Protein AF-A0ABD5LZ24-F1 (afdb_monomer)

Sequence (104 aa):
MTWYTKAAEQGHADAQYNLAVSYDEGEGVERDGSKAVFWYTKAANQGNRDAQNNLGVMYDEGDGVAKDQRKANEWYKKAALQGNGLAQNNLAINYYYGKGLNVT

Radius of gyration: 13.83 Å; Cα contacts (8 Å, |Δi|>4): 168; chains: 1; bounding box: 31×21×45 Å

Nearest PDB structures (foldseek):
  4bwr-assembly1_A  TM=9.923E-01  e=3.939E-07  Escherichia coli CFT073
  8sxq-assembly2_B  TM=9.836E-01  e=5.654E-07  Legionella pneumophila
  6orc-assembly1_A  TM=9.865E-01  e=2.663E-06  Oxalobacter formigenes OXCC13
  6ur7-assembly1_A  TM=9.578E-01  e=2.166E-06  Oxalobacter formigenes
  1ouv-assembly1_A  TM=9.527E-01  e=8.738E-06  Helicobacter pylori 26695

Organism: Proteus mirabilis (NCBI:txid584)

pLDDT: mean 94.03, std 9.3, range [48.44, 98.88]

InterPro domains:
  IPR006597 Sel1-like repeat [PF08238] (3-12)
  IPR006597 Sel1-like repeat [PF08238] (13-48)
  IPR006597 Sel1-like repeat [PF08238] (50-84)
  IPR006597 Sel1-like repeat [PF08238] (86-101)
  IPR006597 Sel1-like repeat [SM00671] (13-48)
  IPR006597 Sel1-like repeat [SM00671] (49-84)
  IPR011990 Tetratricopeptide-like helical domain superfamily [G3DSA:1.25.40.10] (1-103)
  IPR052748 Integrated Stress Response Activator [PTHR45011] (2-61)

Secondary structure (DSSP, 8-state):
-HHHHHHHHTT-HHHHHHHHHHHHHTSSS---HHHHHHHHHHHHHTT-HHHHHHHHHHHHHTSSS---HHHHHHHHHHHHHTT-HHHHHHHHHHHHTTTT----

Structure (mmCIF, N/CA/C/O backbone):
data_AF-A0ABD5LZ24-F1
#
_entry.id   AF-A0ABD5LZ24-F1
#
loop_
_atom_site.group_PDB
_atom_site.id
_atom_site.type_symbol
_atom_site.label_atom_id
_atom_site.label_alt_id
_atom_site.label_comp_id
_atom_site.label_asym_id
_atom_site.label_entity_id
_atom_site.label_seq_id
_atom_site.pdbx_PDB_ins_code
_atom_site.Cartn_x
_atom_site.Cartn_y
_atom_site.Cartn_z
_atom_site.occupancy
_atom_site.B_iso_or_equiv
_atom_site.auth_seq_id
_atom_site.auth_comp_id
_atom_site.auth_asym_id
_atom_site.auth_atom_id
_atom_site.pdbx_PDB_model_num
ATOM 1 N N . MET A 1 1 ? 10.421 -7.402 -16.098 1.00 67.31 1 MET A N 1
ATOM 2 C CA . MET A 1 1 ? 10.259 -6.127 -15.365 1.00 67.31 1 MET A CA 1
ATOM 3 C C . MET A 1 1 ? 9.983 -4.924 -16.275 1.00 67.31 1 MET A C 1
ATOM 5 O O . MET A 1 1 ? 9.072 -4.165 -15.990 1.00 67.31 1 MET A O 1
ATOM 9 N N . THR A 1 2 ? 10.687 -4.772 -17.403 1.00 72.25 2 THR A N 1
ATOM 10 C CA . THR A 1 2 ? 10.627 -3.585 -18.287 1.00 72.25 2 THR A CA 1
ATOM 11 C C . THR A 1 2 ? 9.235 -3.152 -18.773 1.00 72.25 2 THR A C 1
ATOM 13 O O . THR A 1 2 ? 9.005 -1.955 -18.919 1.00 72.25 2 THR A O 1
ATOM 16 N N . TRP A 1 3 ? 8.295 -4.072 -19.014 1.00 72.06 3 TRP A N 1
ATOM 17 C CA . TRP A 1 3 ? 6.923 -3.708 -19.406 1.00 72.06 3 TRP A CA 1
ATOM 18 C C . TRP A 1 3 ? 6.059 -3.243 -18.227 1.00 72.06 3 TRP A C 1
ATOM 20 O O . TRP A 1 3 ? 5.345 -2.251 -18.360 1.00 72.06 3 TRP A O 1
ATOM 30 N N . TYR A 1 4 ? 6.176 -3.893 -17.063 1.00 70.75 4 TYR A N 1
ATOM 31 C CA . TYR A 1 4 ? 5.470 -3.477 -15.846 1.00 70.75 4 TYR A CA 1
ATOM 32 C C . TYR A 1 4 ? 5.926 -2.098 -15.372 1.00 70.75 4 TYR A C 1
ATOM 34 O O . TYR A 1 4 ? 5.081 -1.271 -15.046 1.00 70.75 4 TYR A O 1
ATOM 42 N N . THR A 1 5 ? 7.230 -1.801 -15.427 1.00 85.00 5 THR A N 1
ATOM 43 C CA . THR A 1 5 ? 7.761 -0.478 -15.066 1.00 85.00 5 THR A CA 1
ATOM 44 C C . THR A 1 5 ? 7.174 0.625 -15.943 1.00 85.00 5 THR A C 1
ATOM 46 O O . THR A 1 5 ? 6.627 1.590 -15.419 1.00 85.00 5 THR A O 1
ATOM 49 N N . LYS A 1 6 ? 7.168 0.446 -17.271 1.00 89.81 6 LYS A N 1
ATOM 50 C CA . LYS A 1 6 ? 6.587 1.435 -18.196 1.00 89.81 6 LYS A CA 1
ATOM 51 C C . LYS A 1 6 ? 5.091 1.653 -17.969 1.00 89.81 6 LYS A C 1
ATOM 53 O O . LYS A 1 6 ? 4.620 2.782 -18.078 1.00 89.81 6 LYS A O 1
ATOM 58 N N . ALA A 1 7 ? 4.332 0.592 -17.694 1.00 90.62 7 ALA A N 1
ATOM 59 C CA . ALA A 1 7 ? 2.901 0.703 -17.414 1.00 90.62 7 ALA A CA 1
ATOM 60 C C . ALA A 1 7 ? 2.635 1.372 -16.052 1.00 90.62 7 ALA A C 1
ATOM 62 O O . ALA A 1 7 ? 1.733 2.202 -15.935 1.00 90.62 7 ALA A O 1
ATOM 63 N N . ALA A 1 8 ? 3.448 1.066 -15.037 1.00 93.19 8 ALA A N 1
ATOM 64 C CA . ALA A 1 8 ? 3.373 1.695 -13.722 1.00 93.19 8 ALA A CA 1
ATOM 65 C C . ALA A 1 8 ? 3.685 3.201 -13.791 1.00 93.19 8 ALA A C 1
ATOM 67 O O . ALA A 1 8 ? 2.985 4.017 -13.182 1.00 93.19 8 ALA A O 1
ATOM 68 N N . GLU A 1 9 ? 4.695 3.578 -14.581 1.00 94.25 9 GLU A N 1
ATOM 69 C CA . GLU A 1 9 ? 5.062 4.969 -14.874 1.00 94.25 9 GLU A CA 1
ATOM 70 C C . GLU A 1 9 ? 3.957 5.726 -15.621 1.00 94.25 9 GLU A C 1
ATOM 72 O O . GLU A 1 9 ? 3.745 6.905 -15.353 1.00 94.25 9 GLU A O 1
ATOM 77 N N . GLN A 1 10 ? 3.201 5.043 -16.485 1.00 95.06 10 GLN A N 1
ATOM 78 C CA . GLN A 1 10 ? 2.029 5.599 -17.175 1.00 95.06 10 GLN A CA 1
ATOM 79 C C . GLN A 1 10 ? 0.778 5.712 -16.294 1.00 95.06 10 GLN A C 1
ATOM 81 O O . GLN A 1 10 ? -0.239 6.233 -16.741 1.00 95.06 10 GLN A O 1
ATOM 86 N N . GLY A 1 11 ? 0.837 5.260 -15.040 1.00 94.62 11 GLY A N 1
ATOM 87 C CA . GLY A 1 11 ? -0.249 5.459 -14.085 1.00 94.62 11 GLY A CA 1
ATOM 88 C C . GLY A 1 11 ? -1.171 4.261 -13.889 1.00 94.62 11 GLY A C 1
ATOM 89 O O . GLY A 1 11 ? -2.076 4.356 -13.072 1.00 94.62 11 GLY A O 1
ATOM 90 N N . HIS A 1 12 ? -0.963 3.126 -14.563 1.00 97.19 12 HIS A N 1
ATOM 91 C CA . HIS A 1 12 ? -1.849 1.969 -14.397 1.00 97.19 12 HIS A CA 1
ATOM 92 C C . HIS A 1 12 ? -1.758 1.394 -12.975 1.00 97.19 12 HIS A C 1
ATOM 94 O O . HIS A 1 12 ? -0.717 0.860 -12.593 1.00 97.19 12 HIS A O 1
ATOM 100 N N . ALA A 1 13 ? -2.848 1.481 -12.206 1.00 97.44 13 ALA A N 1
ATOM 101 C CA . ALA A 1 13 ? -2.873 1.111 -10.789 1.00 97.44 13 ALA A CA 1
ATOM 102 C C . ALA A 1 13 ? -2.414 -0.335 -10.528 1.00 97.44 13 ALA A C 1
ATOM 104 O O . ALA A 1 13 ? -1.607 -0.558 -9.631 1.00 97.44 13 ALA A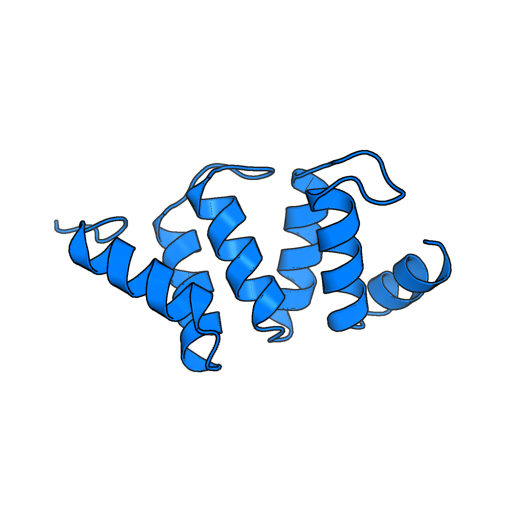 O 1
ATOM 105 N N . ASP A 1 14 ? -2.840 -1.300 -11.346 1.00 96.62 14 ASP A N 1
ATOM 106 C CA . ASP A 1 14 ? -2.441 -2.706 -11.177 1.00 96.62 14 ASP A CA 1
ATOM 107 C C . ASP A 1 14 ? -0.962 -2.936 -11.510 1.00 96.62 14 ASP A C 1
ATOM 109 O O . ASP A 1 14 ? -0.281 -3.717 -10.851 1.00 96.62 14 ASP A O 1
AT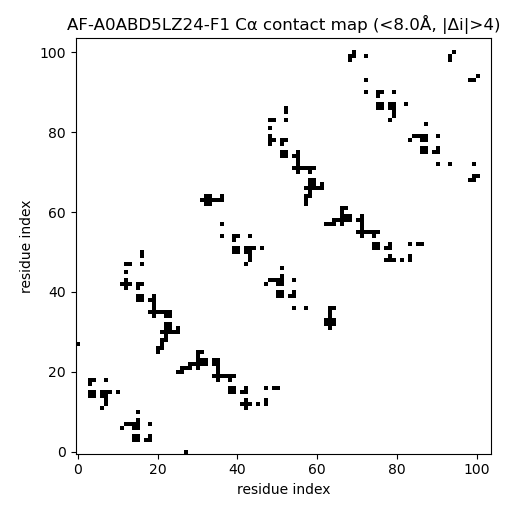OM 113 N N . ALA A 1 15 ? -0.419 -2.205 -12.490 1.00 96.81 15 ALA A N 1
ATOM 114 C CA . ALA A 1 15 ? 1.010 -2.256 -12.787 1.00 96.81 15 ALA A CA 1
ATOM 115 C C . ALA A 1 15 ? 1.841 -1.624 -11.661 1.00 96.81 15 ALA A C 1
ATOM 117 O O . ALA A 1 15 ? 2.905 -2.136 -11.323 1.00 96.81 15 ALA A O 1
ATOM 118 N N . GLN A 1 16 ? 1.350 -0.535 -11.060 1.00 98.38 16 GLN A N 1
ATOM 119 C CA . GLN A 1 16 ? 1.969 0.078 -9.884 1.00 98.38 16 GLN A CA 1
ATOM 120 C C . GLN A 1 16 ? 1.924 -0.855 -8.675 1.00 98.38 16 GLN A C 1
ATOM 122 O O . GLN A 1 16 ? 2.933 -0.987 -7.994 1.00 98.38 16 GLN A O 1
ATOM 127 N N . TYR A 1 17 ? 0.796 -1.531 -8.439 1.00 98.31 17 TYR A N 1
ATOM 128 C CA . TYR A 1 17 ? 0.674 -2.545 -7.394 1.00 98.31 17 TYR A CA 1
ATOM 129 C C . TYR A 1 17 ? 1.678 -3.683 -7.606 1.00 98.31 17 TYR A C 1
ATOM 131 O O . TYR A 1 17 ? 2.465 -3.967 -6.712 1.00 98.31 17 TYR A O 1
ATOM 139 N N . ASN A 1 18 ? 1.735 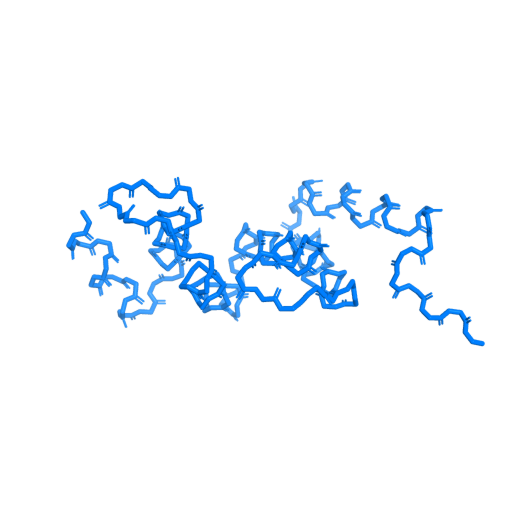-4.266 -8.805 1.00 97.00 18 ASN A N 1
ATOM 140 C CA . ASN A 1 18 ? 2.669 -5.357 -9.094 1.00 97.00 18 ASN A CA 1
ATOM 141 C C . ASN A 1 18 ? 4.133 -4.921 -8.952 1.00 97.00 18 ASN A C 1
ATOM 143 O O . ASN A 1 18 ? 4.953 -5.674 -8.439 1.00 97.00 18 ASN A O 1
ATOM 147 N N . LEU A 1 19 ? 4.470 -3.697 -9.372 1.00 96.69 19 LEU A N 1
ATOM 148 C CA . LEU A 1 19 ? 5.819 -3.164 -9.189 1.00 96.69 19 LEU A CA 1
ATOM 149 C C . LEU A 1 19 ? 6.145 -2.922 -7.709 1.00 96.69 19 LEU A C 1
ATOM 151 O O . LEU A 1 19 ? 7.284 -3.134 -7.299 1.00 96.69 19 LEU A O 1
ATOM 155 N N . ALA A 1 20 ? 5.160 -2.500 -6.913 1.00 98.19 20 ALA A N 1
ATOM 156 C CA . ALA A 1 20 ? 5.310 -2.390 -5.470 1.00 98.19 20 ALA A CA 1
ATOM 157 C C . ALA A 1 20 ? 5.605 -3.757 -4.843 1.00 98.19 20 ALA A C 1
ATOM 159 O O . ALA A 1 20 ? 6.590 -3.861 -4.124 1.00 98.19 20 ALA A O 1
ATOM 160 N N . VAL A 1 21 ? 4.837 -4.795 -5.199 1.00 97.88 21 VAL A N 1
ATOM 161 C CA . VAL A 1 21 ? 5.059 -6.183 -4.751 1.00 97.88 21 VAL A CA 1
ATOM 162 C C . VAL A 1 21 ? 6.459 -6.668 -5.130 1.00 97.88 21 VAL A C 1
ATOM 164 O O . VAL A 1 21 ? 7.159 -7.224 -4.292 1.00 97.88 21 VAL A O 1
ATOM 167 N N . SER A 1 22 ? 6.925 -6.396 -6.355 1.00 96.94 22 SER A N 1
ATOM 168 C CA . SER A 1 22 ? 8.289 -6.764 -6.755 1.00 96.94 22 SER A CA 1
ATOM 169 C C . SER A 1 22 ? 9.349 -6.142 -5.841 1.00 96.94 22 SER A C 1
ATOM 171 O O . SER A 1 22 ? 10.282 -6.835 -5.448 1.00 96.94 22 SER A O 1
ATOM 173 N N . TYR A 1 23 ? 9.215 -4.862 -5.476 1.00 98.00 23 TYR A N 1
ATOM 174 C CA . TYR A 1 23 ? 10.137 -4.217 -4.533 1.00 98.00 23 TYR A CA 1
ATOM 175 C C . TYR A 1 23 ? 9.959 -4.687 -3.088 1.00 98.00 23 TYR A C 1
ATOM 177 O O . TYR A 1 23 ? 10.937 -4.698 -2.348 1.00 98.00 23 TYR A O 1
ATOM 185 N N . ASP A 1 24 ? 8.747 -5.053 -2.689 1.00 98.19 24 ASP A N 1
ATOM 186 C CA . ASP A 1 24 ? 8.410 -5.533 -1.348 1.00 98.19 24 ASP A CA 1
ATOM 187 C C . ASP A 1 24 ? 9.042 -6.907 -1.076 1.00 98.19 24 ASP A C 1
ATOM 189 O O . ASP A 1 24 ? 9.751 -7.105 -0.087 1.00 98.19 24 ASP A O 1
ATOM 193 N N . GLU A 1 25 ? 8.894 -7.827 -2.033 1.00 97.00 25 GLU A N 1
ATOM 194 C CA . GLU A 1 25 ? 9.369 -9.210 -1.913 1.00 97.00 25 GLU A CA 1
ATOM 195 C C . GLU A 1 25 ? 10.757 -9.445 -2.532 1.00 97.00 25 GLU A C 1
ATOM 197 O O . GLU A 1 25 ? 11.386 -10.476 -2.295 1.00 97.00 25 GLU A O 1
ATOM 202 N N . GLY 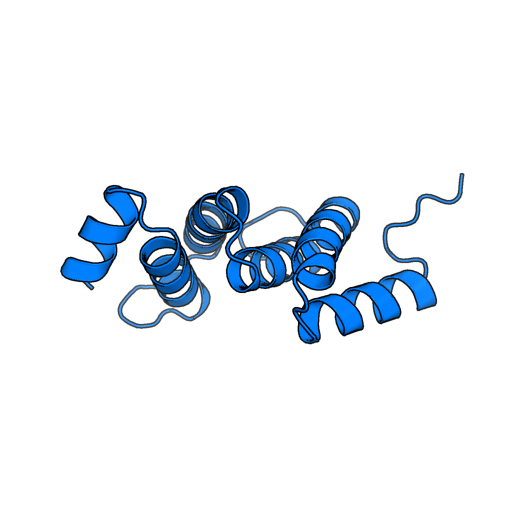A 1 26 ? 11.282 -8.487 -3.302 1.00 95.69 26 GLY A N 1
ATOM 203 C CA . GLY A 1 26 ? 12.548 -8.647 -4.026 1.00 95.69 26 GLY A CA 1
ATOM 204 C C . GLY A 1 26 ? 12.438 -9.567 -5.249 1.00 95.69 26 GLY A C 1
ATOM 205 O O . GLY A 1 26 ? 13.402 -10.229 -5.639 1.00 95.69 26 GLY A O 1
ATOM 206 N N . GLU A 1 27 ? 11.261 -9.640 -5.873 1.00 92.31 27 GLU A N 1
ATOM 207 C CA . GLU A 1 27 ? 11.047 -10.466 -7.059 1.00 92.31 27 GLU A CA 1
ATOM 208 C C . GLU A 1 27 ? 11.528 -9.755 -8.329 1.00 92.31 27 GLU A C 1
ATOM 210 O O . GLU A 1 27 ? 10.920 -8.809 -8.836 1.00 92.31 27 GLU A O 1
ATOM 215 N N . GLY A 1 28 ? 12.653 -10.218 -8.876 1.00 90.44 28 GLY A N 1
ATOM 216 C CA . GLY A 1 28 ? 13.242 -9.665 -10.099 1.00 90.44 28 GLY A CA 1
ATOM 217 C C . GLY A 1 28 ? 13.892 -8.283 -9.932 1.00 90.44 28 GLY A C 1
ATOM 218 O O . GLY A 1 28 ? 14.520 -7.810 -10.879 1.00 90.44 28 GLY A O 1
ATOM 219 N N . VAL A 1 29 ? 13.782 -7.671 -8.749 1.00 93.25 29 VAL A N 1
ATOM 220 C CA . VAL A 1 29 ? 14.499 -6.477 -8.267 1.00 93.25 29 VAL A CA 1
ATOM 221 C C . VAL A 1 29 ? 15.131 -6.774 -6.914 1.00 93.25 29 VAL A C 1
ATOM 223 O O . VAL A 1 29 ? 14.701 -7.674 -6.208 1.00 93.25 29 VAL A O 1
ATOM 226 N N . GLU A 1 30 ? 16.118 -5.980 -6.513 1.00 96.50 30 GLU A N 1
ATOM 227 C CA . GLU A 1 30 ? 16.513 -5.940 -5.107 1.00 96.50 30 GLU A CA 1
ATOM 228 C C . GLU A 1 30 ? 15.353 -5.404 -4.253 1.00 96.50 30 GLU A C 1
ATOM 230 O O . GLU A 1 30 ? 14.704 -4.421 -4.630 1.00 96.50 30 GLU A O 1
ATOM 235 N N . ARG A 1 31 ? 15.098 -6.062 -3.116 1.00 97.69 31 ARG A N 1
ATOM 236 C CA . ARG A 1 31 ? 14.070 -5.646 -2.160 1.00 97.69 31 ARG A CA 1
ATOM 237 C C . ARG A 1 31 ? 14.356 -4.230 -1.660 1.00 97.69 31 ARG A C 1
ATOM 239 O O . ARG A 1 31 ? 15.452 -3.935 -1.192 1.00 97.69 31 ARG A O 1
ATOM 246 N N . ASP A 1 3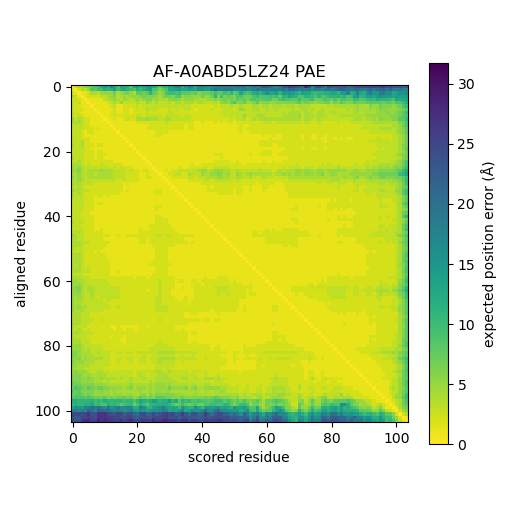2 ? 13.351 -3.367 -1.728 1.00 98.44 32 ASP A N 1
ATOM 247 C CA . ASP A 1 32 ? 13.435 -1.957 -1.355 1.00 98.44 32 ASP A CA 1
ATOM 248 C C . ASP A 1 32 ? 12.074 -1.483 -0.829 1.00 98.44 32 ASP A C 1
ATOM 250 O O . ASP A 1 32 ? 11.200 -1.048 -1.586 1.00 98.44 32 ASP A O 1
ATOM 254 N N . GLY A 1 33 ? 11.901 -1.547 0.494 1.00 98.44 33 GLY A N 1
ATOM 255 C CA . GLY A 1 33 ? 10.644 -1.173 1.144 1.00 98.44 33 GLY A CA 1
ATOM 256 C C . GLY A 1 33 ? 10.231 0.278 0.873 1.00 98.44 33 GLY A C 1
ATOM 257 O O . GLY A 1 33 ? 9.044 0.571 0.744 1.00 98.44 33 GLY A O 1
ATOM 258 N N . SER A 1 34 ? 11.186 1.204 0.708 1.00 98.62 34 SER A N 1
ATOM 259 C CA . SER A 1 34 ? 10.862 2.610 0.411 1.00 98.62 34 SER A CA 1
ATOM 260 C C . SER A 1 34 ? 10.244 2.758 -0.983 1.00 98.62 34 SER A C 1
ATOM 262 O O . SER A 1 34 ? 9.274 3.501 -1.167 1.00 98.62 34 SER A O 1
ATOM 264 N N . LYS A 1 35 ? 10.760 2.022 -1.977 1.00 98.12 35 LYS A N 1
ATOM 265 C CA . LYS A 1 35 ? 10.149 1.969 -3.315 1.00 98.12 35 LYS A CA 1
ATOM 266 C C . LYS A 1 35 ? 8.819 1.222 -3.312 1.00 98.12 35 LYS A C 1
ATOM 268 O O . LYS A 1 35 ? 7.901 1.665 -4.004 1.00 98.12 35 LYS A O 1
ATOM 273 N N . ALA A 1 36 ? 8.687 0.151 -2.530 1.00 98.62 36 ALA A N 1
ATOM 274 C CA . ALA A 1 36 ? 7.414 -0.544 -2.357 1.00 98.62 36 ALA A CA 1
ATOM 275 C C . ALA A 1 36 ? 6.337 0.411 -1.817 1.00 98.62 36 ALA A C 1
ATOM 277 O O . ALA A 1 36 ? 5.298 0.586 -2.454 1.00 98.62 36 ALA A O 1
ATOM 278 N N . VAL A 1 37 ? 6.622 1.141 -0.729 1.00 98.81 37 VAL A N 1
ATOM 279 C CA . VAL A 1 37 ? 5.722 2.163 -0.160 1.00 98.81 37 VAL A CA 1
ATOM 280 C C . VAL A 1 37 ? 5.343 3.217 -1.197 1.00 98.81 37 VAL A C 1
ATOM 282 O O . VAL A 1 37 ? 4.165 3.562 -1.319 1.00 98.81 37 VAL A O 1
ATOM 285 N N . PHE A 1 38 ? 6.305 3.717 -1.977 1.00 98.62 38 PHE A N 1
ATOM 286 C CA . PHE A 1 38 ? 6.038 4.698 -3.031 1.00 98.62 38 PHE A CA 1
ATOM 287 C C . PHE A 1 38 ? 5.030 4.183 -4.070 1.00 98.62 38 PHE A C 1
ATOM 289 O O . PHE A 1 38 ? 4.059 4.875 -4.392 1.00 98.62 38 PHE A O 1
ATOM 296 N N . TRP A 1 39 ? 5.232 2.970 -4.586 1.00 98.56 39 TRP A N 1
ATOM 297 C CA . TRP A 1 39 ? 4.370 2.403 -5.622 1.00 98.56 39 TRP A CA 1
ATOM 298 C C . TRP A 1 39 ? 3.018 1.931 -5.079 1.00 98.56 39 TRP A C 1
ATOM 300 O O . TRP A 1 39 ? 1.993 2.237 -5.696 1.00 98.56 39 TRP A O 1
ATOM 310 N N . TYR A 1 40 ? 2.980 1.308 -3.894 1.00 98.81 40 TYR A N 1
ATOM 311 C CA . TYR A 1 40 ? 1.726 0.997 -3.206 1.00 98.81 40 TYR A CA 1
ATOM 312 C C . TYR A 1 40 ? 0.916 2.266 -2.956 1.00 98.81 40 TYR A C 1
ATOM 314 O O . TYR A 1 40 ? -0.278 2.273 -3.228 1.00 98.81 40 TYR A O 1
ATOM 322 N N . THR A 1 41 ? 1.545 3.367 -2.529 1.00 98.88 41 THR A N 1
ATOM 323 C CA . THR A 1 41 ? 0.857 4.654 -2.322 1.00 98.88 41 THR A CA 1
ATOM 324 C C . THR A 1 41 ? 0.197 5.159 -3.600 1.00 98.88 41 THR A C 1
ATOM 326 O O . THR A 1 41 ? -0.958 5.588 -3.566 1.00 98.88 41 THR A O 1
ATOM 329 N N . LYS A 1 42 ? 0.886 5.083 -4.745 1.00 98.69 42 LYS A N 1
ATOM 330 C CA . LYS A 1 42 ? 0.294 5.478 -6.030 1.00 98.69 42 LYS A CA 1
ATOM 331 C C . LYS A 1 42 ? -0.912 4.611 -6.401 1.00 98.69 42 LYS A C 1
ATOM 333 O O . LYS A 1 42 ? -1.963 5.166 -6.712 1.00 98.69 42 LYS A O 1
ATOM 338 N N . ALA A 1 43 ? -0.797 3.287 -6.309 1.00 98.75 43 ALA A N 1
ATOM 339 C CA . ALA A 1 43 ? -1.900 2.374 -6.615 1.00 98.75 43 ALA A CA 1
ATOM 340 C C . ALA A 1 43 ? -3.077 2.532 -5.629 1.00 98.75 43 ALA A C 1
ATOM 342 O O . ALA A 1 43 ? -4.240 2.593 -6.033 1.00 98.75 43 ALA A O 1
ATOM 343 N N . ALA A 1 44 ? -2.781 2.675 -4.337 1.00 98.81 44 ALA A N 1
ATOM 344 C CA . ALA A 1 44 ? -3.759 2.830 -3.266 1.00 98.81 44 ALA A CA 1
ATOM 345 C C . ALA A 1 44 ? -4.574 4.125 -3.396 1.00 98.81 44 ALA A C 1
ATOM 347 O O . ALA A 1 44 ? -5.790 4.115 -3.171 1.00 98.81 44 ALA A O 1
ATOM 348 N N . ASN A 1 45 ? -3.928 5.225 -3.803 1.00 98.69 45 ASN A N 1
ATOM 349 C CA . ASN A 1 45 ? -4.589 6.503 -4.093 1.00 98.69 45 ASN A CA 1
ATOM 350 C C . ASN A 1 45 ? -5.548 6.423 -5.288 1.00 98.69 45 ASN A C 1
ATOM 352 O O . ASN A 1 45 ? -6.493 7.203 -5.356 1.00 98.69 45 ASN A O 1
ATOM 356 N N . GLN A 1 46 ? -5.341 5.468 -6.195 1.00 98.50 46 GLN A N 1
ATOM 357 C CA . GLN A 1 46 ? -6.248 5.187 -7.311 1.00 98.50 46 GLN A CA 1
ATOM 358 C C . GLN A 1 46 ? -7.368 4.203 -6.948 1.00 98.50 46 GLN A C 1
ATOM 360 O O . GLN A 1 46 ? -8.169 3.837 -7.801 1.00 98.50 46 GLN A O 1
ATOM 365 N N . GLY A 1 47 ? -7.441 3.770 -5.688 1.00 98.19 47 GLY A N 1
ATOM 366 C CA . GLY A 1 47 ? -8.492 2.875 -5.215 1.00 98.19 47 GLY A CA 1
ATOM 367 C C . GLY A 1 47 ? -8.145 1.390 -5.274 1.00 98.19 47 GLY A C 1
ATOM 368 O O . GLY A 1 47 ? -8.976 0.594 -4.851 1.00 98.19 47 GLY A O 1
ATOM 369 N N . ASN A 1 48 ? -6.945 0.989 -5.717 1.00 98.69 48 ASN A N 1
ATOM 370 C CA . ASN A 1 48 ? -6.563 -0.426 -5.700 1.00 98.69 48 ASN A CA 1
ATOM 371 C C . ASN A 1 48 ? -6.569 -0.946 -4.246 1.00 98.69 48 ASN A C 1
ATOM 373 O O . ASN A 1 48 ? -5.770 -0.519 -3.409 1.00 98.69 48 ASN A O 1
ATOM 377 N N . ARG A 1 49 ? -7.518 -1.837 -3.935 1.00 98.62 49 ARG A N 1
ATOM 378 C CA . ARG A 1 49 ? -7.797 -2.289 -2.563 1.00 98.62 49 ARG A CA 1
ATOM 379 C C . ARG A 1 49 ? -6.667 -3.124 -1.958 1.00 98.62 49 ARG A C 1
ATOM 381 O O . ARG A 1 49 ? -6.468 -3.079 -0.748 1.00 98.62 49 ARG A O 1
ATOM 388 N N . ASP A 1 50 ? -5.933 -3.863 -2.783 1.00 98.69 50 ASP A N 1
ATOM 389 C CA . ASP A 1 50 ? -4.853 -4.736 -2.322 1.00 98.69 50 ASP A CA 1
ATOM 390 C C . ASP A 1 50 ? -3.604 -3.900 -2.022 1.00 98.69 50 ASP A C 1
ATOM 392 O O . ASP A 1 50 ? -2.982 -4.070 -0.975 1.00 98.69 50 ASP A O 1
ATOM 396 N N . ALA A 1 51 ? -3.332 -2.874 -2.837 1.00 98.75 51 ALA A N 1
ATOM 397 C CA . ALA A 1 51 ? -2.342 -1.846 -2.528 1.00 98.75 51 ALA A CA 1
ATOM 398 C C . ALA A 1 51 ? -2.681 -1.072 -1.245 1.00 98.75 51 ALA A C 1
ATOM 400 O O . ALA A 1 51 ? -1.789 -0.780 -0.455 1.00 98.75 51 ALA A O 1
ATOM 401 N N . GLN A 1 52 ? -3.958 -0.745 -1.012 1.00 98.88 52 GLN A N 1
ATOM 402 C CA . GLN A 1 52 ? -4.389 -0.119 0.243 1.00 98.88 52 GLN A CA 1
ATOM 403 C C . GLN A 1 52 ? -4.134 -1.035 1.444 1.00 98.88 52 GLN A C 1
ATOM 405 O O . GLN A 1 52 ? -3.610 -0.568 2.449 1.00 98.88 52 GLN A O 1
ATOM 410 N N . ASN A 1 53 ? -4.460 -2.329 1.349 1.00 98.81 53 ASN A N 1
ATOM 411 C CA . ASN A 1 53 ? -4.153 -3.284 2.414 1.00 98.81 53 ASN A CA 1
ATOM 412 C C . ASN A 1 53 ? -2.644 -3.348 2.691 1.00 98.81 53 ASN A C 1
ATOM 414 O O . ASN A 1 53 ? -2.233 -3.166 3.834 1.00 98.81 53 ASN A O 1
ATOM 418 N N . ASN A 1 54 ? -1.829 -3.549 1.655 1.00 98.81 54 ASN A N 1
ATOM 419 C CA . ASN A 1 54 ? -0.386 -3.725 1.817 1.00 98.81 54 ASN A CA 1
ATOM 420 C C . ASN A 1 54 ? 0.286 -2.444 2.321 1.00 98.81 54 ASN A C 1
ATOM 422 O O . ASN A 1 54 ? 1.123 -2.507 3.210 1.00 98.81 54 ASN A O 1
ATOM 426 N N . LEU A 1 55 ? -0.149 -1.264 1.870 1.00 98.81 55 LEU A N 1
ATOM 427 C CA . LEU A 1 55 ? 0.323 -0.002 2.441 1.00 98.81 55 LEU A CA 1
ATOM 428 C C . LEU A 1 55 ? -0.041 0.133 3.927 1.00 98.81 55 LEU A C 1
ATOM 430 O O . LEU A 1 55 ? 0.738 0.684 4.703 1.00 98.81 55 LEU A O 1
ATOM 434 N N . GLY A 1 56 ? -1.204 -0.388 4.328 1.00 98.56 56 GLY A N 1
ATOM 435 C CA . GLY A 1 56 ? -1.580 -0.515 5.732 1.00 98.56 56 GLY A CA 1
ATOM 436 C C . GLY A 1 56 ? -0.587 -1.368 6.524 1.00 98.56 56 GLY A C 1
ATOM 437 O O . GLY A 1 56 ? -0.142 -0.930 7.583 1.00 98.56 56 GLY A O 1
ATOM 438 N N . VAL A 1 57 ? -0.182 -2.520 5.977 1.00 98.56 57 VAL A N 1
ATOM 439 C CA . VAL A 1 57 ? 0.834 -3.411 6.574 1.00 98.56 57 VAL A CA 1
ATOM 440 C C . VAL A 1 57 ? 2.179 -2.702 6.709 1.00 98.56 57 VAL A C 1
ATOM 442 O O . VAL A 1 57 ? 2.735 -2.673 7.804 1.00 98.56 57 VAL A O 1
ATOM 445 N N . MET A 1 58 ? 2.652 -2.023 5.658 1.00 98.69 58 MET A N 1
ATOM 446 C CA . MET A 1 58 ? 3.932 -1.300 5.694 1.00 98.69 58 MET A CA 1
ATOM 447 C C . MET A 1 58 ? 3.971 -0.244 6.811 1.00 98.69 58 MET A C 1
ATOM 449 O O . MET A 1 58 ? 4.968 -0.121 7.520 1.00 98.69 58 MET A O 1
ATOM 453 N N . TYR A 1 59 ? 2.873 0.491 7.031 1.00 98.62 59 TYR A N 1
ATOM 454 C CA . TYR A 1 59 ? 2.765 1.431 8.154 1.00 98.62 59 TYR A CA 1
ATOM 455 C C . TYR A 1 59 ? 2.638 0.746 9.523 1.00 98.62 59 TYR A C 1
ATOM 457 O O . TYR A 1 59 ? 3.087 1.311 10.520 1.00 98.62 59 TYR A O 1
ATOM 465 N N . ASP A 1 60 ? 2.015 -0.428 9.601 1.00 97.19 60 ASP A N 1
ATOM 466 C CA . ASP A 1 60 ? 1.860 -1.189 10.847 1.00 97.19 60 ASP A CA 1
ATOM 467 C C . ASP A 1 60 ? 3.199 -1.781 11.315 1.00 97.19 60 ASP A C 1
ATOM 469 O O . ASP A 1 60 ? 3.543 -1.740 12.501 1.00 97.19 60 ASP A O 1
ATOM 473 N N . GLU A 1 61 ? 3.995 -2.277 10.374 1.00 97.12 61 GLU A N 1
ATOM 474 C CA . GLU A 1 61 ? 5.292 -2.905 10.632 1.00 97.12 61 GLU A CA 1
ATOM 475 C C . GLU A 1 61 ? 6.443 -1.894 10.652 1.00 97.12 61 GLU A C 1
ATOM 477 O O . GLU A 1 61 ? 7.435 -2.102 11.350 1.00 97.12 61 GLU A O 1
ATOM 482 N N . GLY A 1 62 ? 6.280 -0.755 9.977 1.00 97.88 62 GLY A N 1
ATOM 483 C CA . GLY A 1 62 ? 7.348 0.221 9.787 1.00 97.88 62 GLY A CA 1
ATOM 484 C C . GLY A 1 62 ? 8.374 -0.218 8.740 1.00 97.88 62 GLY A C 1
ATOM 485 O O . GLY A 1 62 ? 9.556 0.102 8.874 1.00 97.88 62 GLY A O 1
ATOM 486 N N . ASP A 1 63 ? 7.946 -0.975 7.726 1.00 97.50 63 ASP A N 1
ATOM 487 C CA . ASP A 1 63 ? 8.807 -1.390 6.619 1.00 97.50 63 ASP A CA 1
ATOM 488 C C . ASP A 1 63 ? 8.790 -0.334 5.510 1.00 97.50 63 ASP A C 1
ATOM 490 O O . ASP A 1 63 ? 7.736 0.102 5.050 1.00 97.50 63 ASP A O 1
ATOM 494 N N . GLY A 1 64 ? 9.968 0.156 5.119 1.00 97.69 64 GLY A N 1
ATOM 495 C CA . GLY A 1 64 ? 10.104 1.225 4.124 1.00 97.69 64 GLY A CA 1
ATOM 496 C C . GLY A 1 64 ? 9.525 2.591 4.520 1.00 97.69 64 GLY A C 1
ATOM 497 O O . GLY A 1 64 ? 9.684 3.563 3.783 1.00 97.69 64 GLY A O 1
ATOM 498 N N . VAL A 1 65 ? 8.862 2.692 5.674 1.00 98.50 65 VAL A N 1
ATOM 499 C CA . VAL A 1 65 ? 8.251 3.908 6.211 1.00 98.50 65 VAL A CA 1
ATOM 500 C C . VAL A 1 65 ? 8.266 3.871 7.736 1.00 98.50 65 VAL A C 1
ATOM 502 O O . VAL A 1 65 ? 8.281 2.808 8.342 1.00 98.50 65 VAL A O 1
ATOM 505 N N . ALA A 1 66 ? 8.253 5.032 8.390 1.00 98.38 66 ALA A N 1
ATOM 506 C CA . ALA A 1 66 ? 8.102 5.073 9.839 1.00 98.38 66 ALA A CA 1
ATOM 507 C C . ALA A 1 66 ? 6.766 4.437 10.260 1.00 98.38 66 ALA A C 1
ATOM 509 O O . ALA A 1 66 ? 5.716 4.770 9.701 1.00 98.38 66 ALA A O 1
ATOM 510 N N . LYS A 1 67 ? 6.820 3.563 11.271 1.00 97.88 67 LYS A N 1
ATOM 511 C CA . LYS A 1 67 ? 5.638 2.921 11.849 1.00 97.88 67 LYS A CA 1
ATOM 512 C C . LYS A 1 67 ? 4.613 3.969 12.296 1.00 97.88 67 LYS A C 1
ATOM 514 O O . LYS A 1 67 ? 4.933 4.864 13.078 1.00 97.88 67 LYS A O 1
ATOM 519 N N . ASP A 1 68 ? 3.378 3.830 11.827 1.00 97.44 68 ASP A N 1
ATOM 520 C CA . ASP A 1 68 ? 2.259 4.724 12.129 1.00 97.44 68 ASP A CA 1
ATOM 521 C C . ASP A 1 68 ? 0.945 3.933 12.122 1.00 97.44 68 ASP A C 1
ATOM 523 O O . ASP A 1 68 ? 0.305 3.719 11.089 1.00 97.44 68 ASP A O 1
ATOM 527 N N . GLN A 1 69 ? 0.515 3.515 13.314 1.00 96.31 69 GLN A N 1
ATOM 528 C CA . GLN A 1 69 ? -0.690 2.704 13.482 1.00 96.31 69 GLN A CA 1
ATOM 529 C C . GLN A 1 69 ? -1.962 3.413 12.996 1.00 96.31 69 GLN A C 1
ATOM 531 O O . GLN A 1 69 ? -2.911 2.759 12.559 1.00 96.31 69 GLN A O 1
ATOM 536 N N . ARG A 1 70 ? -2.011 4.749 13.078 1.00 95.31 70 ARG A N 1
ATOM 537 C CA . ARG A 1 70 ? -3.186 5.508 12.645 1.00 95.31 70 ARG A CA 1
ATOM 538 C C . ARG A 1 70 ? -3.304 5.447 11.130 1.00 95.31 70 ARG A C 1
ATOM 540 O O . ARG A 1 70 ? -4.370 5.095 10.629 1.00 95.31 70 ARG A O 1
ATOM 547 N N . LYS A 1 71 ? -2.206 5.704 10.414 1.00 97.12 71 LYS A N 1
ATOM 548 C CA . LYS A 1 71 ? -2.170 5.566 8.951 1.00 97.12 71 LYS A CA 1
ATOM 549 C C . LYS A 1 71 ? -2.436 4.135 8.506 1.00 97.12 71 LYS A C 1
ATOM 551 O O . LYS A 1 71 ? -3.180 3.943 7.547 1.00 97.12 71 LYS A O 1
ATOM 556 N N . ALA A 1 72 ? -1.903 3.141 9.219 1.00 98.06 72 ALA A N 1
ATOM 557 C CA . ALA A 1 72 ? -2.213 1.739 8.954 1.00 98.06 72 ALA A CA 1
ATOM 558 C C . ALA A 1 72 ? -3.731 1.487 8.995 1.00 98.06 72 ALA A C 1
ATOM 560 O O . ALA A 1 72 ? -4.315 1.015 8.020 1.00 98.06 72 ALA A O 1
ATOM 561 N N . ASN A 1 73 ? -4.397 1.906 10.078 1.00 97.12 73 ASN A N 1
ATOM 562 C CA . ASN A 1 73 ? -5.847 1.765 10.233 1.00 97.12 73 ASN A CA 1
ATOM 563 C C . ASN A 1 73 ? -6.646 2.546 9.177 1.00 97.12 73 ASN A C 1
ATOM 565 O O . ASN A 1 73 ? -7.678 2.059 8.714 1.00 97.12 73 ASN A O 1
ATOM 569 N N . GLU A 1 74 ? -6.195 3.737 8.775 1.00 97.94 74 GLU A N 1
ATOM 570 C CA . GLU A 1 74 ? -6.824 4.509 7.696 1.00 97.94 74 GLU A CA 1
ATOM 571 C C . GLU A 1 74 ? -6.802 3.746 6.365 1.00 97.94 74 GLU A C 1
ATOM 573 O O . GLU A 1 74 ? -7.822 3.681 5.672 1.00 97.94 74 GLU A O 1
ATOM 578 N N . TRP A 1 75 ? -5.668 3.133 6.021 1.00 98.62 75 TRP A N 1
ATOM 579 C CA . TRP A 1 75 ? -5.528 2.339 4.803 1.00 98.62 75 TRP A CA 1
ATOM 580 C C . TRP A 1 75 ? -6.295 1.017 4.866 1.00 98.62 75 TRP A C 1
ATOM 582 O O . TRP A 1 75 ? -7.052 0.720 3.937 1.00 98.62 75 TRP A O 1
ATOM 592 N N . TYR A 1 76 ? -6.215 0.285 5.983 1.00 98.56 76 TYR A N 1
ATOM 593 C CA . TYR A 1 76 ? -7.028 -0.914 6.202 1.00 98.56 76 TYR A CA 1
ATOM 594 C C . TYR A 1 76 ? -8.522 -0.610 6.096 1.00 98.56 76 TYR A C 1
ATOM 596 O O . TYR A 1 76 ? -9.251 -1.341 5.433 1.00 98.56 76 TYR A O 1
ATOM 604 N N . LYS A 1 77 ? -8.996 0.500 6.673 1.00 98.44 77 LYS A N 1
ATOM 605 C CA . LYS A 1 77 ? -10.406 0.896 6.577 1.00 98.44 77 LYS A CA 1
ATOM 606 C C . LYS A 1 77 ? -10.840 1.132 5.130 1.00 98.44 77 LYS A C 1
ATOM 608 O O . LYS A 1 77 ? -11.915 0.673 4.750 1.00 98.44 77 LYS A O 1
ATOM 613 N N . LYS A 1 78 ? -10.022 1.810 4.316 1.00 98.50 78 LYS A N 1
ATOM 614 C CA . LYS A 1 78 ? -10.315 2.007 2.885 1.00 98.50 78 LYS A CA 1
ATOM 615 C C . LYS A 1 78 ? -10.413 0.668 2.146 1.00 98.50 78 LYS A C 1
ATOM 617 O O . LYS A 1 78 ? -11.402 0.443 1.454 1.00 98.50 78 LYS A O 1
ATOM 622 N N . ALA A 1 79 ? -9.459 -0.240 2.352 1.00 98.62 79 ALA A N 1
ATOM 623 C CA . ALA A 1 79 ? -9.470 -1.564 1.726 1.00 98.62 79 ALA A CA 1
ATOM 624 C C . ALA A 1 79 ? -10.660 -2.427 2.195 1.00 98.62 79 ALA A C 1
ATOM 626 O O . ALA A 1 79 ? -11.323 -3.082 1.388 1.00 98.62 79 ALA A O 1
ATOM 627 N N . ALA A 1 80 ? -10.981 -2.387 3.490 1.00 98.38 80 ALA A N 1
ATOM 628 C CA . ALA A 1 80 ? -12.082 -3.129 4.098 1.00 98.38 80 ALA A CA 1
ATOM 629 C C . ALA A 1 80 ? -13.458 -2.696 3.569 1.00 98.38 80 ALA A C 1
ATOM 631 O O . AL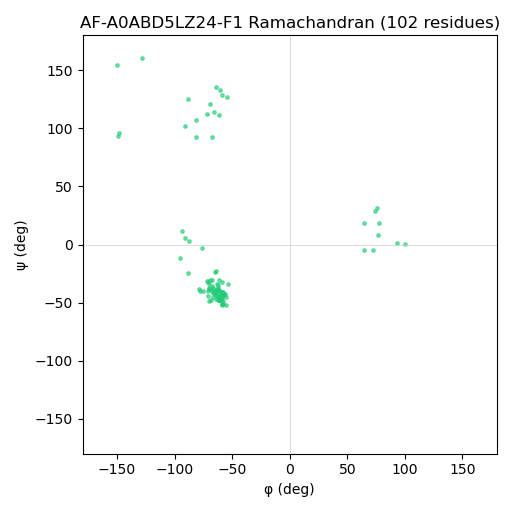A A 1 80 ? -14.314 -3.548 3.322 1.00 98.38 80 ALA A O 1
ATOM 632 N N . LEU A 1 81 ? -13.658 -1.389 3.343 1.00 98.50 81 LEU A N 1
ATOM 633 C CA . LEU A 1 81 ? -14.868 -0.844 2.710 1.00 98.50 81 LEU A CA 1
ATOM 634 C C . LEU A 1 81 ? -15.041 -1.320 1.259 1.00 98.50 81 LEU A C 1
ATOM 636 O O . LEU A 1 81 ? -16.160 -1.351 0.759 1.00 98.50 81 LEU A O 1
ATOM 640 N N . GLN A 1 82 ? -13.952 -1.736 0.607 1.00 98.19 82 GLN A N 1
ATOM 641 C CA . GLN A 1 82 ? -13.949 -2.346 -0.728 1.00 98.19 82 GLN A CA 1
ATOM 642 C C . GLN A 1 82 ? -13.990 -3.888 -0.692 1.00 98.19 82 GLN A C 1
ATOM 644 O O . GLN A 1 82 ? -13.747 -4.555 -1.702 1.00 98.19 82 GLN A O 1
ATOM 649 N N . GLY A 1 83 ? -14.268 -4.476 0.476 1.00 97.88 83 GLY A N 1
ATOM 650 C CA . GLY A 1 83 ? -14.409 -5.922 0.646 1.00 97.88 83 GLY A CA 1
ATOM 651 C C . GLY A 1 83 ? -13.091 -6.699 0.695 1.00 97.88 83 GLY A C 1
ATOM 652 O O . GLY A 1 83 ? -13.105 -7.907 0.468 1.00 97.88 83 GLY A O 1
ATOM 653 N N . ASN A 1 84 ? -11.949 -6.054 0.965 1.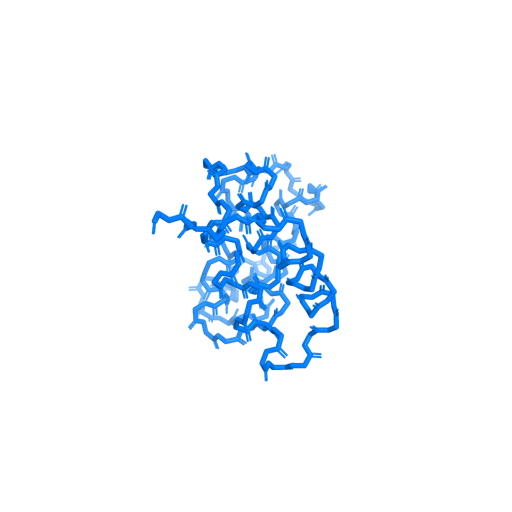00 98.50 84 ASN A N 1
ATOM 654 C CA . ASN A 1 84 ? -10.710 -6.789 1.227 1.00 98.50 84 ASN A CA 1
ATOM 655 C C . ASN A 1 84 ? -10.791 -7.468 2.613 1.00 98.50 84 ASN A C 1
ATOM 657 O O . ASN A 1 84 ? -10.822 -6.795 3.646 1.00 98.50 84 ASN A O 1
ATOM 661 N N . GLY A 1 85 ? -10.840 -8.804 2.628 1.00 97.94 85 GLY A N 1
ATOM 662 C CA . GLY A 1 85 ? -11.021 -9.595 3.852 1.00 97.94 85 GLY A CA 1
ATOM 663 C C . GLY A 1 85 ? -9.825 -9.568 4.810 1.00 97.94 85 GLY A C 1
ATOM 664 O O . GLY A 1 85 ? -10.014 -9.610 6.024 1.00 97.94 85 GLY A O 1
ATOM 665 N N . LEU A 1 86 ? -8.597 -9.433 4.293 1.00 97.94 86 LEU A N 1
ATOM 666 C CA . LEU A 1 86 ? -7.401 -9.290 5.132 1.00 97.94 86 LEU A CA 1
ATOM 667 C C . LEU A 1 86 ? -7.436 -7.961 5.889 1.00 97.94 86 LEU A C 1
ATOM 669 O O . LEU A 1 86 ? -7.259 -7.935 7.103 1.00 97.94 86 LEU A O 1
ATOM 673 N N . ALA A 1 87 ? -7.779 -6.876 5.197 1.00 97.81 87 ALA A N 1
ATOM 674 C CA . ALA A 1 87 ? -7.919 -5.561 5.800 1.00 97.81 87 ALA A CA 1
ATOM 675 C C . ALA A 1 87 ? -9.047 -5.516 6.842 1.00 97.81 87 ALA A C 1
ATOM 677 O O . ALA A 1 87 ? -8.892 -4.884 7.886 1.00 97.81 87 ALA A O 1
ATOM 678 N N . GLN A 1 88 ? -10.167 -6.209 6.595 1.00 98.44 88 GLN A N 1
ATOM 679 C CA . GLN A 1 88 ? -11.241 -6.367 7.584 1.00 98.44 88 GLN A CA 1
ATOM 680 C C . GLN A 1 88 ? -10.735 -7.064 8.854 1.00 98.44 88 GLN A C 1
ATOM 682 O O . GLN A 1 88 ? -10.983 -6.569 9.955 1.00 98.44 88 GLN A O 1
ATOM 687 N N . ASN A 1 89 ? -9.981 -8.158 8.711 1.00 97.38 89 ASN A N 1
ATOM 688 C CA . ASN A 1 89 ? -9.391 -8.875 9.843 1.00 97.38 89 ASN A CA 1
ATOM 689 C C . ASN A 1 89 ? -8.370 -8.014 10.601 1.00 97.38 89 ASN A C 1
ATOM 691 O O . ASN A 1 89 ? -8.454 -7.909 11.824 1.00 97.38 89 ASN A O 1
ATOM 695 N N . ASN A 1 90 ? -7.455 -7.347 9.892 1.00 95.06 90 ASN A N 1
ATOM 696 C CA . ASN A 1 90 ? -6.448 -6.471 10.497 1.00 95.06 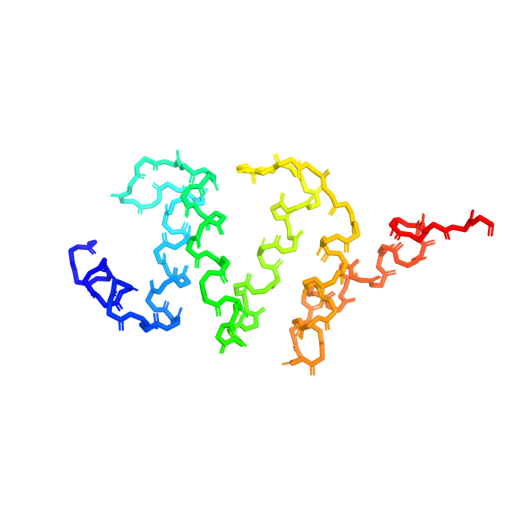90 ASN A CA 1
ATOM 697 C C . ASN A 1 90 ? -7.101 -5.330 11.283 1.00 95.06 90 ASN A C 1
ATOM 699 O O . ASN A 1 90 ? -6.717 -5.044 12.418 1.00 95.06 90 ASN A O 1
ATOM 703 N N . LEU A 1 91 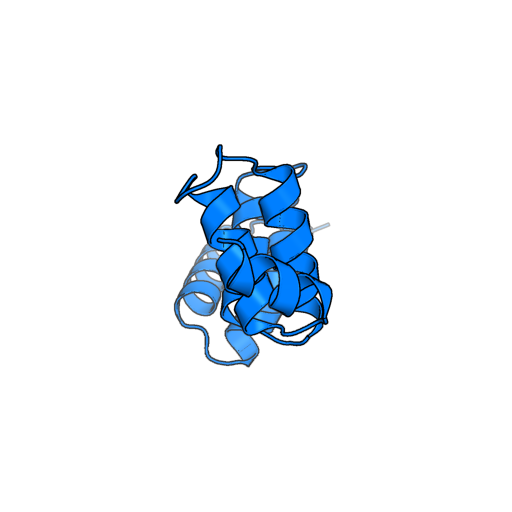? -8.144 -4.716 10.719 1.00 93.88 91 LEU A N 1
ATOM 704 C CA . LEU A 1 91 ? -8.879 -3.648 11.382 1.00 93.88 91 LEU A CA 1
ATOM 705 C C . LEU A 1 91 ? -9.627 -4.157 12.625 1.00 93.88 91 LEU A C 1
ATOM 707 O O . LEU A 1 91 ? -9.599 -3.498 13.663 1.00 93.88 91 LEU A O 1
ATOM 711 N N . ALA A 1 92 ? -10.253 -5.336 12.550 1.00 94.19 92 ALA A N 1
ATOM 712 C CA . ALA A 1 92 ? -10.926 -5.956 13.691 1.00 94.19 92 ALA A CA 1
ATOM 713 C C . ALA A 1 92 ? -9.947 -6.263 14.837 1.00 94.19 92 ALA A C 1
ATOM 715 O O . ALA A 1 92 ? -10.228 -5.928 15.989 1.00 94.19 92 ALA A O 1
ATOM 716 N N . ILE A 1 93 ? -8.775 -6.824 14.521 1.00 93.12 93 ILE A N 1
ATOM 717 C CA . ILE A 1 93 ? -7.700 -7.082 15.490 1.00 93.12 93 ILE A CA 1
ATOM 718 C C . ILE A 1 93 ? -7.224 -5.766 16.118 1.00 93.12 93 ILE A C 1
ATOM 720 O O . ILE A 1 93 ? -7.102 -5.672 17.341 1.00 93.12 93 ILE A O 1
ATOM 724 N N . ASN A 1 94 ? -6.998 -4.726 15.313 1.00 91.56 94 ASN A N 1
ATOM 725 C CA . ASN A 1 94 ? -6.528 -3.440 15.823 1.00 91.56 94 ASN A CA 1
ATOM 726 C C . ASN A 1 94 ? -7.556 -2.767 16.739 1.00 91.56 94 ASN A C 1
ATOM 728 O O . ASN A 1 94 ? -7.174 -2.269 17.797 1.00 91.56 94 ASN A O 1
ATOM 732 N N . TYR A 1 95 ? -8.849 -2.817 16.402 1.00 89.12 95 TYR A N 1
ATOM 733 C CA . TYR A 1 95 ? -9.911 -2.339 17.291 1.00 89.12 95 TYR A CA 1
ATOM 734 C C . TYR A 1 95 ? -9.985 -3.142 18.591 1.00 89.12 95 TYR A C 1
ATOM 736 O O . TYR A 1 95 ? -10.079 -2.540 19.659 1.00 89.12 95 TYR A O 1
ATOM 744 N N . TYR A 1 96 ? -9.895 -4.474 18.519 1.00 90.62 96 TYR A N 1
ATOM 745 C CA . TYR A 1 96 ? -9.940 -5.345 19.697 1.00 90.62 96 TYR A CA 1
ATOM 746 C C . TYR A 1 96 ? -8.821 -5.028 20.702 1.00 90.62 96 TYR A C 1
ATOM 748 O O . TYR A 1 96 ? -9.067 -4.972 21.904 1.00 90.62 96 TYR A O 1
ATOM 756 N N . TYR A 1 97 ? -7.606 -4.760 20.217 1.00 89.69 97 TYR A N 1
ATOM 757 C CA . TYR A 1 97 ? -6.456 -4.410 21.060 1.00 89.69 97 TYR A CA 1
ATOM 758 C C . TYR A 1 97 ? -6.284 -2.900 21.302 1.00 89.69 97 TYR A C 1
ATOM 760 O O . TYR A 1 97 ? -5.278 -2.490 21.879 1.00 89.69 97 TYR A O 1
ATOM 768 N N . GLY A 1 98 ? -7.217 -2.056 20.845 1.00 86.19 98 GLY A N 1
ATOM 769 C CA . GLY A 1 98 ? -7.127 -0.596 20.984 1.00 86.19 98 GLY A CA 1
ATOM 770 C C . GLY A 1 98 ? -5.955 0.052 20.231 1.00 86.19 98 GLY A C 1
ATOM 771 O O . GLY A 1 98 ? -5.570 1.184 20.524 1.00 86.19 98 GLY A O 1
ATOM 772 N N . LYS A 1 99 ? -5.361 -0.640 19.254 1.00 85.56 99 LYS A N 1
ATOM 773 C CA . LYS A 1 99 ? -4.194 -0.161 18.507 1.00 85.56 99 LYS A CA 1
ATOM 774 C C . LYS A 1 99 ? -4.571 1.009 17.601 1.00 85.56 99 LYS A C 1
ATOM 776 O O . LYS A 1 99 ? -5.385 0.872 16.690 1.00 85.56 99 LYS A O 1
ATOM 781 N N . GLY A 1 100 ? -3.927 2.157 17.810 1.00 76.25 100 GLY A N 1
ATOM 782 C CA . GLY A 1 100 ? -4.126 3.350 16.978 1.00 76.25 100 GLY A CA 1
ATOM 783 C C . GLY A 1 100 ? -5.426 4.104 17.270 1.00 76.25 100 GLY A C 1
ATOM 784 O O . GLY A 1 100 ? -5.756 5.044 16.546 1.00 76.25 100 GLY A O 1
ATOM 785 N N . LEU A 1 101 ? -6.145 3.722 18.330 1.00 74.00 101 LEU A N 1
ATOM 786 C CA . LEU A 1 101 ? -7.224 4.509 18.912 1.00 74.00 101 LEU A CA 1
ATOM 787 C C . LEU A 1 101 ? -6.593 5.376 19.994 1.00 74.00 101 LEU A C 1
ATOM 789 O O . LEU A 1 101 ? -6.270 4.896 21.076 1.00 74.00 101 LEU A O 1
ATOM 793 N N . ASN A 1 102 ? -6.373 6.653 19.698 1.00 64.06 102 ASN A N 1
ATOM 794 C CA . ASN A 1 102 ? -6.056 7.603 20.754 1.00 64.06 102 ASN A CA 1
ATOM 795 C C . ASN A 1 102 ? -7.308 7.753 21.624 1.00 64.06 102 ASN A C 1
ATOM 797 O O . ASN A 1 102 ? -8.185 8.551 21.304 1.00 64.06 102 ASN A O 1
ATOM 801 N N . VAL A 1 103 ? -7.407 6.962 22.690 1.00 55.16 103 VAL A N 1
ATOM 802 C CA . VAL A 1 103 ? -8.321 7.256 23.791 1.00 55.16 103 VAL A CA 1
ATOM 803 C C . VAL A 1 103 ? -7.593 8.279 24.660 1.00 55.16 103 VAL A C 1
ATOM 805 O O . VAL A 1 103 ? -6.736 7.921 25.464 1.00 55.16 103 VAL A O 1
ATOM 808 N N . THR A 1 104 ? -7.845 9.556 24.391 1.00 48.44 104 THR A N 1
ATOM 809 C CA . THR A 1 104 ? -7.549 10.661 25.314 1.00 48.44 104 THR A CA 1
ATOM 810 C C . THR A 1 104 ? -8.818 11.032 26.047 1.00 48.44 104 THR A C 1
ATOM 812 O O . THR A 1 104 ? -9.835 11.191 25.330 1.00 48.44 104 THR A O 1
#

Mean predicted aligned error: 3.44 Å

Foldseek 3Di:
DVVLVVVLVVQDLVSLQVVLVCLCVVPVHRNAQLSSLVSLVSSVVVLPLVSLQVNLVCLCVVGSHRNDNQSSLVSLVSSVVVVPVSSVVVNVVCVVVVNNPPPD

Solvent-accessible surface area (backbone atoms only — not comparable to full-atom values): 5072 Å² total; per-residue (Å²): 109,76,67,45,52,55,39,27,75,72,61,40,40,68,32,17,28,52,53,10,49,21,17,58,74,30,57,98,41,76,61,34,36,48,58,11,48,54,25,13,49,57,6,26,76,71,63,39,41,66,24,19,28,51,46,10,49,29,20,59,74,31,48,50,40,76,62,34,48,50,60,11,48,55,26,11,50,57,6,29,78,71,66,35,65,66,19,41,51,53,46,52,52,30,58,75,72,49,57,58,57,86,85,123